Protein AF-A0A962VVC4-F1 (afdb_monomer_lite)

Foldseek 3Di:
DDPPDDDDPADQDDAAWDDDPPDIGHHDDDPDDPDDDDDDDD

Structure (mmCIF, N/CA/C/O backbone):
data_AF-A0A962VVC4-F1
#
_entry.id   AF-A0A962VVC4-F1
#
loop_
_atom_site.group_PDB
_atom_site.id
_atom_site.type_symbol
_atom_site.label_atom_id
_atom_site.label_alt_id
_atom_site.label_comp_id
_atom_site.label_asym_id
_atom_site.label_entity_id
_atom_site.label_seq_id
_atom_site.pdbx_PDB_ins_code
_atom_site.Cartn_x
_atom_site.Cartn_y
_atom_site.Cartn_z
_atom_site.occupancy
_atom_site.B_iso_or_equiv
_atom_site.auth_seq_id
_atom_site.auth_comp_id
_atom_site.auth_asym_id
_atom_site.auth_atom_id
_atom_site.pdbx_PDB_model_num
ATOM 1 N N . MET A 1 1 ? 16.892 -19.022 -2.670 1.00 45.19 1 MET A N 1
ATOM 2 C CA . MET A 1 1 ? 17.229 -17.946 -1.714 1.00 45.19 1 MET A CA 1
ATOM 3 C C . MET A 1 1 ? 16.224 -16.822 -1.934 1.00 45.19 1 MET A C 1
ATOM 5 O O . MET A 1 1 ? 16.427 -16.013 -2.827 1.00 45.19 1 MET A O 1
ATOM 9 N N . PHE A 1 2 ? 15.084 -16.829 -1.238 1.00 56.12 2 PHE A N 1
ATOM 10 C CA . PHE A 1 2 ? 14.112 -15.740 -1.369 1.00 56.12 2 PHE A CA 1
ATOM 11 C C . PHE A 1 2 ? 14.675 -14.519 -0.645 1.00 56.12 2 PHE A C 1
ATOM 13 O O . PHE A 1 2 ? 14.763 -14.510 0.580 1.00 56.12 2 PHE A O 1
ATOM 20 N N . MET A 1 3 ? 15.125 -13.518 -1.397 1.00 57.59 3 MET A N 1
ATOM 21 C CA . MET A 1 3 ? 15.462 -12.225 -0.819 1.00 57.59 3 MET A CA 1
ATOM 22 C C . MET A 1 3 ? 14.146 -11.526 -0.487 1.00 57.59 3 MET A C 1
ATOM 24 O O . MET A 1 3 ? 13.499 -10.983 -1.380 1.00 57.59 3 MET A O 1
ATOM 28 N N . SER A 1 4 ? 13.727 -11.558 0.779 1.00 72.00 4 SER A N 1
ATOM 29 C CA .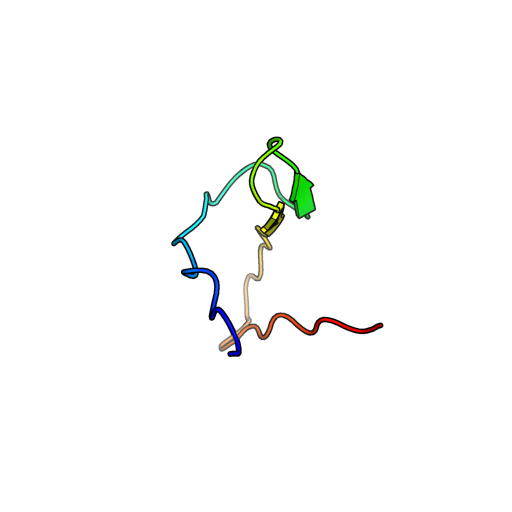 SER A 1 4 ? 12.674 -10.662 1.252 1.00 72.00 4 SER A CA 1
ATOM 30 C C . SER A 1 4 ? 13.217 -9.238 1.143 1.00 72.00 4 SER A C 1
ATOM 32 O O . SER A 1 4 ? 14.042 -8.823 1.961 1.00 72.00 4 SER A O 1
ATOM 34 N N . GLN A 1 5 ? 12.829 -8.512 0.095 1.00 74.06 5 GLN A N 1
ATOM 35 C CA . GLN A 1 5 ? 13.132 -7.089 0.015 1.00 74.06 5 GLN A CA 1
ATOM 36 C C . GLN A 1 5 ? 12.517 -6.406 1.248 1.00 74.06 5 GLN A C 1
ATOM 38 O O . GLN A 1 5 ? 11.382 -6.730 1.613 1.00 74.06 5 GLN A O 1
ATOM 43 N N . PRO A 1 6 ? 13.257 -5.525 1.938 1.00 84.38 6 PRO A N 1
ATOM 44 C CA . PRO A 1 6 ? 12.743 -4.856 3.123 1.00 84.38 6 PRO A CA 1
ATOM 45 C C . PRO A 1 6 ? 11.532 -3.995 2.752 1.00 84.38 6 PRO A C 1
ATOM 47 O O . PRO A 1 6 ? 11.571 -3.240 1.783 1.00 84.38 6 PRO A O 1
ATOM 50 N N . ILE A 1 7 ? 10.463 -4.092 3.541 1.00 89.75 7 ILE A N 1
ATOM 51 C CA . ILE A 1 7 ? 9.310 -3.195 3.424 1.00 89.75 7 ILE A CA 1
ATOM 52 C C . ILE A 1 7 ? 9.678 -1.872 4.098 1.00 89.75 7 ILE A C 1
ATOM 54 O O . ILE A 1 7 ? 10.131 -1.858 5.245 1.00 89.75 7 ILE A O 1
ATOM 58 N N . TRP A 1 8 ? 9.478 -0.759 3.392 1.00 93.06 8 TRP A N 1
ATOM 59 C CA . TRP A 1 8 ? 9.707 0.583 3.924 1.00 93.06 8 TRP A CA 1
ATOM 60 C C . TRP A 1 8 ? 8.394 1.237 4.379 1.00 93.06 8 TRP A C 1
ATOM 62 O O . TRP A 1 8 ? 7.351 0.958 3.792 1.00 93.06 8 TRP A O 1
ATOM 72 N N . PRO A 1 9 ? 8.428 2.158 5.363 1.00 93.56 9 PRO A N 1
ATOM 73 C CA . PRO A 1 9 ? 7.232 2.869 5.834 1.00 93.56 9 PRO A CA 1
ATOM 74 C C . PRO A 1 9 ? 6.499 3.712 4.773 1.00 93.56 9 PRO A C 1
ATOM 76 O O . PRO A 1 9 ? 5.339 4.059 4.972 1.00 93.56 9 PRO A O 1
ATOM 79 N N . GLY A 1 10 ? 7.163 4.066 3.667 1.00 94.44 10 GLY A N 1
ATOM 80 C CA . GLY A 1 10 ? 6.591 4.896 2.605 1.00 94.44 10 GLY A CA 1
ATOM 81 C C . GLY A 1 10 ? 6.408 6.371 2.990 1.00 94.44 10 GLY A C 1
ATOM 82 O O . GLY A 1 10 ? 7.062 6.893 3.895 1.00 94.44 10 GLY A O 1
ATOM 83 N N . LYS A 1 11 ? 5.538 7.063 2.251 1.00 96.50 11 LYS A N 1
ATOM 84 C CA . LYS A 1 11 ? 5.142 8.466 2.428 1.00 96.50 11 LYS A CA 1
ATOM 85 C C . LYS A 1 11 ? 3.626 8.592 2.242 1.00 96.50 11 LYS A C 1
ATOM 87 O O . LYS A 1 11 ? 3.094 7.962 1.329 1.00 96.50 11 LYS A O 1
ATOM 92 N N . PRO A 1 12 ? 2.939 9.457 3.012 1.00 97.38 12 PRO A N 1
ATOM 93 C CA . PRO A 1 12 ? 1.492 9.654 2.884 1.00 97.38 12 PRO A CA 1
ATOM 94 C C . PRO A 1 12 ? 1.073 10.380 1.593 1.00 97.38 12 PRO A C 1
ATOM 96 O O . PRO A 1 12 ? -0.111 10.402 1.277 1.00 97.38 12 PRO A O 1
ATOM 99 N N . TYR A 1 13 ? 2.019 10.979 0.854 1.00 95.94 13 TYR A N 1
ATOM 100 C CA . TYR A 1 13 ? 1.764 11.708 -0.389 1.00 95.94 13 TYR A CA 1
ATOM 101 C C . TYR A 1 13 ? 2.885 11.510 -1.426 1.00 95.94 13 TYR A C 1
ATOM 103 O O . TYR A 1 13 ? 4.046 11.332 -1.034 1.00 95.94 13 TYR A O 1
ATOM 111 N N . PRO A 1 14 ? 2.570 11.621 -2.733 1.00 95.69 14 PRO A N 1
ATOM 112 C CA . PRO A 1 14 ? 1.223 11.803 -3.297 1.00 95.69 14 PRO A CA 1
ATOM 113 C C . PRO A 1 14 ? 0.351 10.550 -3.123 1.00 95.69 14 PRO A C 1
ATOM 115 O O . PRO A 1 14 ? 0.879 9.457 -2.939 1.00 95.69 14 PRO A O 1
ATOM 118 N N . LEU A 1 15 ? -0.976 10.716 -3.168 1.00 97.69 15 LEU A N 1
ATOM 119 C CA . LEU A 1 15 ? -1.906 9.583 -3.174 1.00 97.69 15 LEU A CA 1
ATOM 120 C C . LEU A 1 15 ? -1.736 8.752 -4.455 1.00 97.69 15 LEU A C 1
ATOM 122 O O . LEU A 1 15 ? -1.420 9.288 -5.517 1.00 97.69 15 LEU A O 1
ATOM 126 N N . GLY A 1 16 ? -1.999 7.452 -4.350 1.00 97.94 16 GLY A N 1
ATOM 127 C CA . GLY A 1 16 ? -1.842 6.469 -5.416 1.00 97.94 16 GLY A CA 1
ATOM 128 C C . GLY A 1 16 ? -0.577 5.622 -5.268 1.00 97.94 16 GLY A C 1
ATOM 129 O O . GLY A 1 16 ? 0.014 5.531 -4.191 1.00 97.94 16 GLY A O 1
ATOM 130 N N . ALA A 1 17 ? -0.192 4.975 -6.367 1.00 97.81 17 ALA A N 1
ATOM 131 C CA . ALA A 1 17 ? 1.044 4.213 -6.488 1.00 97.81 17 ALA A CA 1
ATOM 132 C C . ALA A 1 17 ? 2.080 5.043 -7.258 1.00 97.81 17 ALA A C 1
ATOM 134 O O . ALA A 1 17 ? 1.819 5.458 -8.388 1.00 97.81 17 ALA A O 1
ATOM 135 N N . PHE A 1 18 ? 3.247 5.285 -6.664 1.00 97.44 18 PHE A N 1
ATOM 136 C CA . PHE A 1 18 ? 4.304 6.095 -7.270 1.00 97.44 18 PHE A CA 1
ATOM 137 C C . PHE A 1 18 ? 5.650 5.369 -7.242 1.00 97.44 18 PHE A C 1
ATOM 139 O O . PHE A 1 18 ? 6.149 5.029 -6.172 1.00 97.44 18 PHE A O 1
ATOM 146 N N . TRP A 1 19 ? 6.242 5.152 -8.417 1.00 95.56 19 TRP A N 1
ATOM 147 C CA . TRP A 1 19 ? 7.563 4.540 -8.574 1.00 95.56 19 TRP A CA 1
ATOM 148 C C . TRP A 1 19 ? 8.670 5.594 -8.501 1.00 95.56 19 TRP A C 1
ATOM 150 O O . TRP A 1 19 ? 8.652 6.567 -9.256 1.00 95.56 19 TRP A O 1
ATOM 160 N N . ASP A 1 20 ? 9.653 5.384 -7.626 1.00 90.75 20 ASP A N 1
ATOM 161 C CA . ASP A 1 20 ? 10.760 6.326 -7.400 1.00 90.75 20 ASP A CA 1
ATOM 162 C C . ASP A 1 20 ? 12.108 5.884 -8.003 1.00 90.75 20 ASP A C 1
ATOM 164 O O . ASP A 1 20 ? 13.138 6.519 -7.769 1.00 90.75 20 ASP A O 1
ATOM 168 N N . GLY A 1 21 ? 12.123 4.795 -8.775 1.00 93.81 21 GLY A N 1
ATOM 169 C CA . GLY A 1 21 ? 13.351 4.196 -9.308 1.00 93.81 21 GLY A CA 1
ATOM 170 C C . GLY A 1 21 ? 13.946 3.086 -8.437 1.00 93.81 21 GLY A C 1
ATOM 171 O O . GLY A 1 21 ? 14.840 2.381 -8.905 1.00 93.81 21 GLY A O 1
AT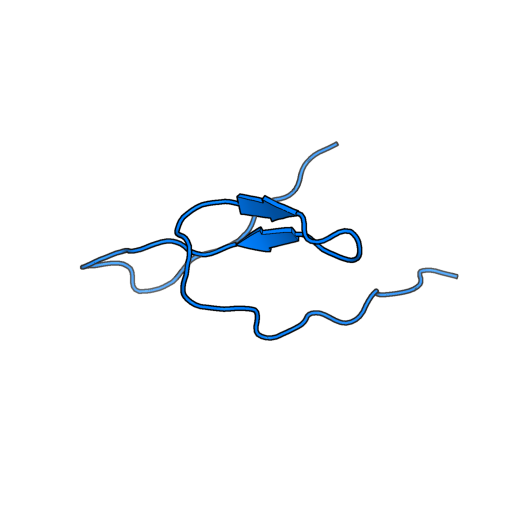OM 172 N N . LYS A 1 22 ? 13.464 2.906 -7.202 1.00 91.62 22 LYS A N 1
AT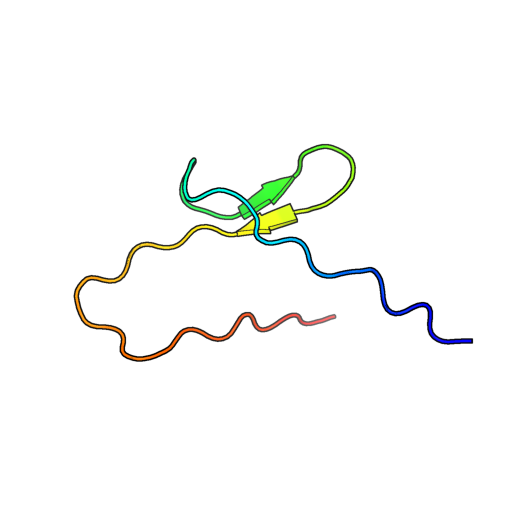OM 173 C CA . LYS A 1 22 ? 13.928 1.873 -6.257 1.00 91.62 22 LYS A CA 1
ATOM 174 C C . LYS A 1 22 ? 12.787 1.026 -5.699 1.00 91.62 22 LYS A C 1
ATOM 176 O O . LYS A 1 22 ? 12.995 -0.148 -5.404 1.00 91.62 22 LYS A O 1
ATOM 181 N N . GLY A 1 23 ? 11.609 1.620 -5.535 1.00 92.44 23 GLY A N 1
ATOM 182 C CA . GLY A 1 23 ? 10.406 0.990 -5.008 1.00 92.44 23 GLY A CA 1
ATOM 183 C C . GLY 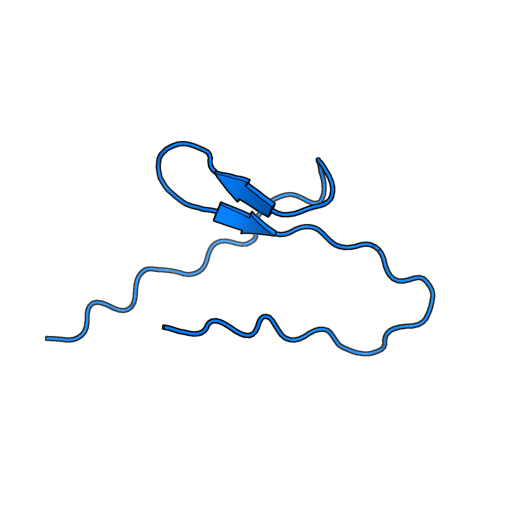A 1 23 ? 9.142 1.735 -5.435 1.00 92.44 23 GLY A C 1
ATOM 184 O O . GLY A 1 23 ? 9.190 2.856 -5.947 1.00 92.44 23 GLY A O 1
ATOM 185 N N . THR A 1 24 ? 7.990 1.108 -5.205 1.00 95.94 24 THR A N 1
ATOM 186 C CA . THR A 1 24 ? 6.683 1.751 -5.380 1.00 95.94 24 THR A CA 1
ATOM 187 C C . THR A 1 24 ? 6.145 2.174 -4.018 1.00 95.94 24 THR A C 1
ATOM 189 O O . THR A 1 24 ? 5.93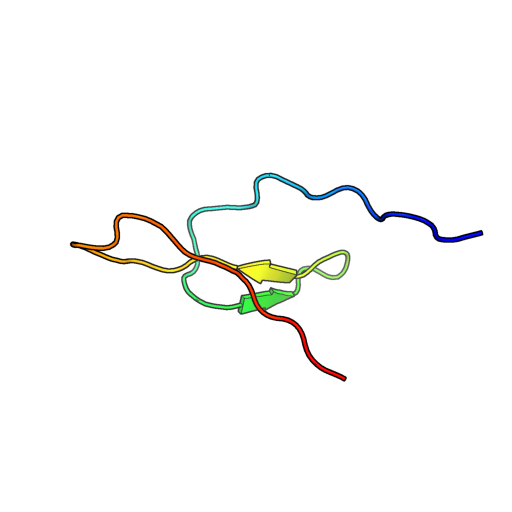9 1.337 -3.142 1.00 95.94 24 THR A O 1
ATOM 192 N N . ASN A 1 25 ? 5.897 3.470 -3.840 1.00 96.75 25 ASN A N 1
ATOM 193 C CA . ASN A 1 25 ? 5.172 4.006 -2.694 1.00 96.75 25 ASN A CA 1
ATOM 194 C C . ASN A 1 25 ? 3.664 3.898 -2.936 1.00 96.75 25 ASN A C 1
ATOM 196 O O . ASN A 1 25 ? 3.185 4.415 -3.942 1.00 96.75 25 ASN A O 1
ATOM 200 N N . PHE A 1 26 ? 2.923 3.297 -2.005 1.00 97.69 26 PHE A N 1
ATOM 201 C CA . PHE A 1 26 ? 1.460 3.258 -2.030 1.00 97.69 26 PHE A CA 1
ATOM 202 C C . PHE A 1 26 ? 0.906 4.153 -0.922 1.00 97.69 26 PHE A C 1
ATOM 204 O O . PHE A 1 26 ? 1.214 3.946 0.251 1.00 97.69 26 PHE A O 1
ATOM 211 N N . ALA A 1 27 ? 0.074 5.126 -1.285 1.00 97.94 27 ALA A N 1
ATOM 212 C CA . ALA A 1 27 ? -0.631 5.977 -0.336 1.00 97.94 27 ALA A CA 1
ATOM 213 C C . ALA A 1 27 ? -2.114 6.048 -0.700 1.00 97.94 27 ALA A C 1
ATOM 215 O O . ALA A 1 27 ? -2.484 6.476 -1.791 1.00 97.94 27 ALA A O 1
ATOM 216 N N . ILE A 1 28 ? -2.975 5.629 0.220 1.00 97.06 28 ILE A N 1
ATOM 217 C CA . ILE A 1 28 ? -4.427 5.644 0.053 1.00 97.06 28 ILE A CA 1
ATOM 218 C C . ILE A 1 28 ? -5.062 6.366 1.233 1.00 97.06 28 ILE A C 1
ATOM 220 O O . ILE A 1 28 ? -4.664 6.184 2.382 1.00 97.06 28 ILE A O 1
ATOM 224 N N . PHE A 1 29 ? -6.059 7.188 0.932 1.00 97.44 29 PHE A N 1
ATOM 225 C CA . PHE A 1 29 ? -6.930 7.766 1.937 1.00 97.44 29 PHE A CA 1
ATOM 226 C C . PHE A 1 29 ? -8.129 6.846 2.167 1.00 97.44 29 PHE A C 1
ATOM 228 O O . PHE A 1 29 ? -8.744 6.365 1.216 1.00 97.44 29 PHE A O 1
ATOM 235 N N . SER A 1 30 ? -8.484 6.649 3.432 1.00 97.50 30 SER A N 1
ATOM 236 C CA . SER A 1 30 ? -9.777 6.104 3.815 1.00 97.50 30 SER A CA 1
ATOM 237 C C . SER A 1 30 ? -10.258 6.805 5.073 1.00 97.50 30 SER A C 1
ATOM 239 O O . SER A 1 30 ? -9.544 6.841 6.071 1.00 97.50 30 SER A O 1
ATOM 241 N N . GLU A 1 31 ? -11.468 7.351 5.023 1.00 98.19 31 GLU A N 1
ATOM 242 C CA . GLU A 1 31 ? -12.097 8.003 6.173 1.00 98.19 31 GLU A CA 1
ATOM 243 C C . GLU A 1 31 ? -12.533 6.986 7.239 1.00 98.19 31 GLU A C 1
ATOM 245 O O . GLU A 1 31 ? -12.480 7.273 8.429 1.00 98.19 31 GLU A O 1
ATOM 250 N N . ASN A 1 32 ? -12.930 5.780 6.813 1.00 98.12 32 ASN A N 1
ATOM 251 C CA . ASN A 1 32 ? -13.659 4.823 7.652 1.00 98.12 32 ASN A CA 1
ATOM 252 C C . ASN A 1 32 ? -13.014 3.425 7.727 1.00 98.12 32 ASN A C 1
ATOM 254 O O . ASN A 1 32 ? -13.566 2.534 8.373 1.00 98.12 32 ASN A O 1
ATOM 258 N N . ALA A 1 33 ? -11.884 3.177 7.051 1.00 97.69 33 ALA A N 1
ATOM 259 C CA . ALA A 1 33 ? -11.254 1.855 7.081 1.00 97.69 33 ALA A CA 1
ATOM 260 C C . ALA A 1 33 ? -10.625 1.559 8.445 1.00 97.69 33 ALA A C 1
ATOM 262 O O . ALA A 1 33 ? -9.885 2.364 9.002 1.00 97.69 33 ALA A O 1
ATOM 263 N N . THR A 1 34 ? -10.847 0.342 8.933 1.00 98.06 34 THR A N 1
ATOM 264 C CA . THR A 1 34 ? -10.165 -0.196 10.119 1.00 98.06 34 THR A CA 1
ATOM 265 C C . THR A 1 34 ? -8.861 -0.915 9.769 1.00 98.06 34 THR A C 1
ATOM 267 O O . THR A 1 34 ? -8.011 -1.109 10.637 1.00 98.06 34 THR A O 1
ATOM 270 N N . ARG A 1 35 ? -8.692 -1.316 8.502 1.00 97.56 35 ARG A N 1
ATOM 271 C CA . ARG A 1 35 ? -7.500 -1.973 7.952 1.00 97.56 35 ARG A CA 1
ATOM 272 C C . ARG A 1 35 ? -7.451 -1.803 6.433 1.00 97.56 35 ARG A C 1
ATOM 274 O O . ARG A 1 35 ? -8.491 -1.691 5.788 1.00 97.56 35 ARG A O 1
ATOM 281 N N . VAL A 1 36 ? -6.242 -1.827 5.876 1.00 96.69 36 VAL A N 1
ATOM 282 C CA . VAL A 1 36 ? -5.973 -1.886 4.435 1.00 96.69 36 VAL A CA 1
ATOM 283 C C . VAL A 1 36 ? -4.931 -2.975 4.185 1.00 96.69 36 VAL A C 1
ATOM 285 O O . VAL A 1 36 ? -3.935 -3.033 4.903 1.00 96.69 36 VAL A O 1
ATOM 288 N N . ASP A 1 37 ? -5.151 -3.811 3.172 1.00 97.38 37 ASP A N 1
ATOM 289 C CA . ASP A 1 37 ? -4.189 -4.810 2.703 1.00 97.38 37 ASP A CA 1
ATOM 290 C C . ASP A 1 37 ? -3.755 -4.476 1.266 1.00 97.38 37 ASP A C 1
ATOM 292 O O . ASP A 1 37 ? -4.585 -4.162 0.412 1.00 97.38 37 ASP A O 1
ATOM 296 N N . LEU A 1 38 ? -2.448 -4.537 0.997 1.00 95.25 38 LEU A N 1
ATOM 297 C CA . LEU A 1 38 ? -1.893 -4.403 -0.350 1.00 95.25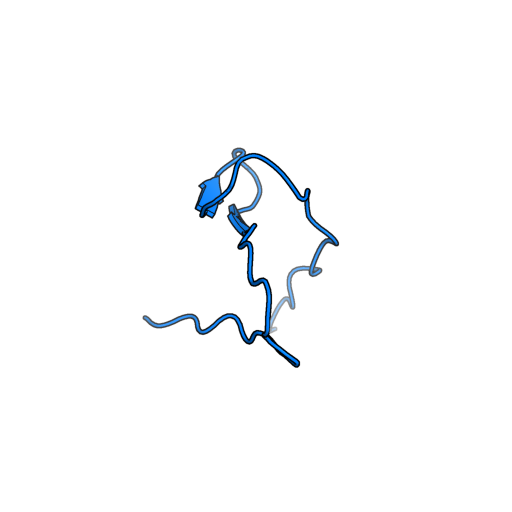 38 LEU A CA 1
ATOM 298 C C . LEU A 1 38 ? -1.801 -5.790 -0.998 1.00 95.25 38 LEU A C 1
ATOM 300 O O . LEU A 1 38 ? -0.962 -6.603 -0.611 1.00 95.25 38 LEU A O 1
ATOM 304 N N . CYS A 1 39 ? -2.647 -6.046 -1.995 1.00 95.81 39 CYS A N 1
ATOM 305 C CA . CYS A 1 39 ? -2.620 -7.273 -2.789 1.00 95.81 39 CYS A CA 1
ATOM 306 C C . CYS A 1 39 ? -1.770 -7.077 -4.050 1.00 95.81 39 CYS A C 1
ATOM 308 O O . CYS A 1 39 ? -2.021 -6.157 -4.829 1.00 95.81 39 CYS A O 1
ATOM 310 N N . LEU A 1 40 ? -0.787 -7.953 -4.255 1.00 93.56 40 LEU A N 1
ATOM 311 C CA . LEU A 1 40 ? 0.050 -8.001 -5.454 1.00 93.56 40 LEU A CA 1
ATOM 312 C C . LEU A 1 40 ? -0.252 -9.297 -6.212 1.00 93.56 40 LEU A C 1
ATOM 314 O O . LEU A 1 40 ? -0.410 -10.345 -5.588 1.00 93.56 40 LEU A O 1
ATOM 318 N N . PHE A 1 41 ? -0.321 -9.206 -7.535 1.00 94.56 41 PHE A N 1
ATOM 319 C CA . PHE A 1 41 ? -0.630 -10.310 -8.446 1.00 94.56 41 PHE A CA 1
ATOM 320 C C . PHE A 1 41 ? 0.440 -10.380 -9.542 1.00 94.56 41 PHE A C 1
ATOM 322 O O . PHE A 1 41 ? 1.119 -9.375 -9.786 1.00 94.56 41 PHE A O 1
ATOM 329 N N . ASP A 1 42 ? 0.594 -11.554 -10.151 1.00 94.25 42 ASP A N 1
ATOM 330 C CA . ASP A 1 42 ? 1.409 -11.791 -11.348 1.00 94.25 42 ASP A CA 1
ATOM 331 C C . ASP A 1 42 ? 0.678 -11.443 -12.656 1.00 94.25 42 ASP A C 1
ATOM 333 O O . ASP A 1 42 ? -0.575 -11.463 -12.688 1.00 94.25 42 ASP A O 1
#

pLDDT: mean 91.38, std 12.08, range [45.19, 98.19]

Radius of gyration: 12.3 Å; chains: 1; bounding box: 31×30×22 Å

Secondary structure (DSSP, 8-state):
----PPPP---S-SSEEEE-SS-EEEE---SS-S--------

Sequence (42 aa):
MFMSQPIWPGKPYPLGAFWDGKGTNFAIFSENATRVDLCLFD